Protein AF-A0A1I5T7E1-F1 (afdb_monomer_lite)

Secondary structure (DSSP, 8-state):
---EEEEETT-GGGHHHHHHHHGGGT-EEEEEE-TTT--HHHHHHHHHHHGGGEEEEEE-HHHHHHHTHHHHHHHTTS-TTS-EEE--SGGGS---S-HHHHHHHHHHHHHHHHHSHHHHHHHHHTS-------

Organism: NCBI:txid1523247

pLDDT: mean 82.36, std 11.71, range [47.28, 95.06]

Structure (mmCIF, N/CA/C/O backbone):
data_AF-A0A1I5T7E1-F1
#
_entry.id   AF-A0A1I5T7E1-F1
#
loop_
_atom_site.group_PDB
_atom_site.id
_atom_site.type_symbol
_atom_site.label_atom_id
_atom_site.label_alt_id
_atom_site.label_comp_id
_atom_site.label_asym_id
_atom_site.label_entity_id
_atom_site.label_seq_id
_atom_site.pdbx_PDB_ins_code
_atom_site.Cartn_x
_atom_site.Cartn_y
_atom_site.Cartn_z
_atom_site.occupancy
_atom_site.B_iso_or_equiv
_atom_site.auth_seq_id
_atom_site.auth_comp_id
_atom_site.auth_asym_id
_atom_site.auth_atom_id
_atom_site.pdbx_PDB_model_num
ATOM 1 N N . MET A 1 1 ? -8.343 -15.309 15.016 1.00 80.69 1 MET A N 1
ATOM 2 C CA . MET A 1 1 ? -7.308 -14.693 14.157 1.00 80.69 1 MET A CA 1
ATOM 3 C C . MET A 1 1 ? -7.775 -13.298 13.775 1.00 80.69 1 MET A C 1
ATOM 5 O O . MET A 1 1 ? -8.983 -13.155 13.607 1.00 80.69 1 MET A O 1
ATOM 9 N N . PRO A 1 2 ? -6.876 -12.306 13.671 1.00 89.25 2 PRO A N 1
ATOM 10 C CA . PRO A 1 2 ? -7.243 -10.958 13.242 1.00 89.25 2 PRO A CA 1
ATOM 11 C C . PRO A 1 2 ? -7.721 -10.971 11.785 1.00 89.25 2 PRO A C 1
ATOM 13 O O . PRO A 1 2 ? -7.110 -11.626 10.939 1.00 89.25 2 PRO A O 1
ATOM 16 N N . LEU A 1 3 ? -8.830 -10.284 11.507 1.00 93.19 3 LEU A N 1
ATOM 17 C CA . LEU A 1 3 ? -9.394 -10.164 10.162 1.00 93.19 3 LEU A CA 1
ATOM 18 C C . LEU A 1 3 ? -8.797 -8.966 9.420 1.00 93.19 3 LEU A C 1
ATOM 20 O O . LEU A 1 3 ? -8.458 -7.949 10.020 1.00 93.19 3 LEU A O 1
ATOM 24 N N . LEU A 1 4 ? -8.707 -9.084 8.098 1.00 93.19 4 LEU A N 1
ATOM 25 C CA . LEU A 1 4 ? -8.329 -7.993 7.208 1.00 93.19 4 LEU A CA 1
ATOM 26 C C . LEU A 1 4 ? -9.478 -7.714 6.241 1.00 93.19 4 LEU A C 1
ATOM 28 O O . LEU A 1 4 ? -9.946 -8.636 5.572 1.00 93.19 4 LEU A O 1
ATOM 32 N N . ALA A 1 5 ? -9.928 -6.461 6.175 1.00 93.25 5 ALA A N 1
ATOM 33 C CA . ALA A 1 5 ? -11.004 -6.040 5.279 1.00 93.25 5 ALA A CA 1
ATOM 34 C C . ALA A 1 5 ? -10.453 -5.112 4.184 1.00 93.25 5 ALA A C 1
ATOM 36 O O . ALA A 1 5 ? -10.001 -4.014 4.514 1.00 93.25 5 ALA A O 1
ATOM 37 N N . PRO A 1 6 ? -10.460 -5.530 2.905 1.00 91.38 6 PRO A N 1
ATOM 38 C CA . PRO A 1 6 ? -10.038 -4.674 1.805 1.00 91.38 6 PRO A CA 1
ATOM 39 C C . PRO A 1 6 ? -11.057 -3.562 1.534 1.00 91.38 6 PRO A C 1
ATOM 41 O O . PRO A 1 6 ? -12.261 -3.819 1.478 1.00 91.38 6 PRO A O 1
ATOM 44 N N . VAL A 1 7 ? -10.564 -2.341 1.339 1.00 91.44 7 VAL A N 1
ATOM 45 C CA . VAL A 1 7 ? -11.340 -1.151 0.975 1.00 91.44 7 VAL A CA 1
ATOM 46 C C . VAL A 1 7 ? -10.643 -0.443 -0.186 1.00 91.44 7 V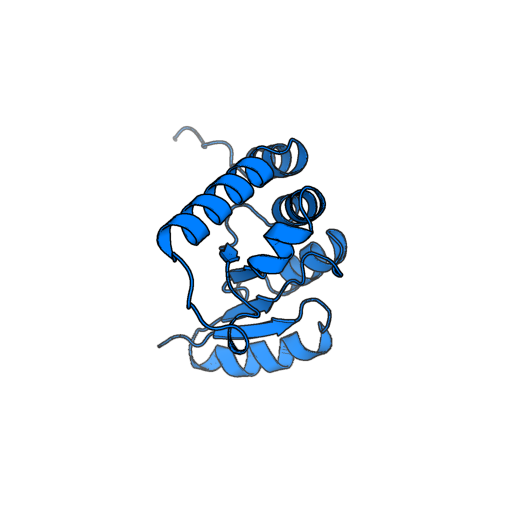AL A C 1
ATOM 48 O O . VAL A 1 7 ? -9.467 -0.103 -0.049 1.00 91.44 7 VAL A O 1
ATOM 51 N N . PRO A 1 8 ? -11.330 -0.195 -1.313 1.00 88.56 8 PRO A N 1
ATOM 52 C CA . PRO A 1 8 ? -10.790 0.611 -2.403 1.00 88.56 8 PRO A CA 1
ATOM 53 C C . PRO A 1 8 ? -10.488 2.044 -1.956 1.00 88.56 8 PRO A C 1
ATOM 55 O O . PRO A 1 8 ? -11.308 2.678 -1.293 1.00 88.56 8 PRO A O 1
ATOM 58 N N . ALA A 1 9 ? -9.328 2.574 -2.341 1.00 86.31 9 ALA A N 1
ATOM 59 C CA . ALA A 1 9 ? -8.914 3.930 -1.982 1.00 86.31 9 ALA A CA 1
ATOM 60 C C . ALA A 1 9 ? -9.807 5.030 -2.582 1.00 86.31 9 ALA A C 1
ATOM 62 O O . ALA A 1 9 ? -9.883 6.124 -2.031 1.00 86.31 9 ALA A O 1
ATOM 63 N N . ASP A 1 10 ? -10.528 4.731 -3.663 1.00 82.56 10 ASP A N 1
ATOM 64 C CA . ASP A 1 10 ? -11.525 5.603 -4.291 1.00 82.56 10 ASP A CA 1
ATOM 65 C C . ASP A 1 10 ? -12.923 5.504 -3.645 1.00 82.56 10 ASP A C 1
ATOM 67 O O . ASP A 1 10 ? -13.858 6.181 -4.074 1.00 82.56 10 ASP A O 1
ATOM 71 N N . ARG A 1 11 ? -13.079 4.680 -2.598 1.00 85.31 11 ARG A N 1
ATOM 72 C CA . ARG A 1 11 ? -14.334 4.466 -1.858 1.00 85.31 11 ARG A CA 1
ATOM 73 C C . ARG A 1 11 ? -14.174 4.732 -0.357 1.00 85.31 11 ARG A C 1
ATOM 75 O O . ARG A 1 11 ? -14.384 3.830 0.461 1.00 85.31 11 ARG A O 1
ATOM 82 N N . PRO A 1 12 ? -13.840 5.978 0.038 1.00 81.19 12 PRO A N 1
ATOM 83 C CA . PRO A 1 12 ? -13.692 6.347 1.446 1.00 81.19 12 PRO A CA 1
ATOM 84 C C . PRO A 1 12 ? -14.993 6.171 2.246 1.00 81.19 12 PRO A C 1
ATOM 86 O O . PRO A 1 12 ? -14.947 5.972 3.456 1.00 81.19 12 PRO A O 1
ATOM 89 N N . ASP A 1 13 ? -16.150 6.163 1.578 1.00 87.75 13 ASP A N 1
ATOM 90 C CA . ASP A 1 13 ? -17.463 5.904 2.176 1.00 87.75 13 ASP A CA 1
ATOM 91 C C . ASP A 1 13 ? -17.593 4.507 2.813 1.00 87.75 13 ASP A C 1
ATOM 93 O O . ASP A 1 13 ? -18.457 4.293 3.662 1.00 87.75 13 ASP A O 1
ATOM 97 N N . LEU A 1 14 ? -16.737 3.553 2.434 1.00 90.56 14 LEU A N 1
ATOM 98 C CA . LEU A 1 14 ? -16.770 2.175 2.938 1.00 90.56 14 LEU A CA 1
ATOM 99 C C . LEU A 1 14 ? -15.877 1.944 4.166 1.00 90.56 14 LEU A C 1
ATOM 101 O O . LEU A 1 14 ? -15.939 0.871 4.773 1.00 90.56 14 LEU A O 1
ATOM 105 N N . VAL A 1 15 ? -15.050 2.924 4.538 1.00 89.88 15 VAL A N 1
ATOM 106 C CA . VAL A 1 15 ? -14.035 2.781 5.591 1.00 89.88 15 VAL A CA 1
ATOM 107 C C . VAL A 1 15 ? -14.664 2.438 6.941 1.00 89.88 15 VAL A C 1
ATOM 109 O O . VAL A 1 15 ? -14.276 1.444 7.555 1.00 89.88 15 VAL A O 1
ATOM 112 N N . ASP A 1 16 ? -15.677 3.188 7.376 1.00 90.69 16 ASP A N 1
ATOM 113 C CA . ASP A 1 16 ? -16.322 2.969 8.679 1.00 90.69 16 ASP A CA 1
ATOM 114 C C . ASP A 1 16 ? -16.959 1.577 8.779 1.00 90.69 16 ASP A C 1
ATOM 116 O O . ASP A 1 16 ? -16.858 0.899 9.807 1.00 90.69 16 ASP A O 1
ATOM 120 N N . ALA A 1 17 ? -17.564 1.110 7.684 1.00 93.31 17 ALA A N 1
ATOM 121 C CA . ALA A 1 17 ? -18.150 -0.222 7.607 1.00 93.31 17 ALA A CA 1
ATOM 122 C C . ALA A 1 17 ? -17.075 -1.314 7.720 1.00 93.31 17 ALA A C 1
ATOM 124 O O . ALA A 1 17 ? -17.250 -2.286 8.457 1.00 93.31 17 ALA A O 1
ATOM 125 N N . ALA A 1 18 ? -15.938 -1.147 7.042 1.00 93.31 18 ALA A N 1
ATOM 126 C CA . ALA A 1 18 ? -14.823 -2.085 7.127 1.00 93.31 18 ALA A CA 1
ATOM 127 C C . ALA A 1 18 ? -14.195 -2.115 8.529 1.00 93.31 18 ALA A C 1
ATOM 129 O O . ALA A 1 18 ? -13.923 -3.197 9.055 1.00 93.31 18 ALA A O 1
ATOM 130 N N . VAL A 1 19 ? -14.032 -0.952 9.171 1.00 93.56 19 VAL A N 1
ATOM 131 C CA . VAL A 1 19 ? -13.550 -0.853 10.558 1.00 93.56 19 VAL A CA 1
ATOM 132 C C . VAL A 1 19 ? -14.484 -1.601 11.509 1.00 93.56 19 VAL A C 1
ATOM 134 O O . VAL A 1 19 ? -14.014 -2.382 12.340 1.00 93.56 19 VAL A O 1
ATOM 137 N N . ALA A 1 20 ? -15.800 -1.428 11.360 1.00 94.56 20 ALA A N 1
ATOM 138 C CA . ALA A 1 20 ? -16.788 -2.131 12.175 1.00 94.56 20 ALA A CA 1
ATOM 139 C C . ALA A 1 20 ? -16.700 -3.662 12.022 1.00 94.56 20 ALA A C 1
ATOM 141 O O . ALA A 1 20 ? -16.852 -4.385 13.007 1.00 94.56 20 ALA A O 1
ATOM 142 N N . VAL A 1 21 ? -16.400 -4.163 10.817 1.00 93.88 21 VAL A N 1
ATOM 143 C CA . VAL A 1 21 ? -16.227 -5.602 10.546 1.00 93.88 21 VAL A CA 1
ATOM 144 C C . VAL A 1 21 ? -14.981 -6.174 11.227 1.00 93.88 21 VAL A C 1
ATOM 146 O O . VAL A 1 21 ? -15.033 -7.274 11.779 1.00 93.88 21 VAL A O 1
ATOM 149 N N . VAL A 1 22 ? -13.851 -5.460 11.202 1.00 94.50 22 VAL A N 1
ATOM 150 C CA . VAL A 1 22 ? -12.571 -5.998 11.705 1.00 94.50 22 VAL A CA 1
ATOM 151 C C . VAL A 1 22 ? -12.367 -5.789 13.203 1.00 94.50 22 VAL A C 1
ATOM 153 O O . VAL A 1 22 ? -11.656 -6.582 13.833 1.00 94.50 22 VAL A O 1
ATOM 156 N N . ALA A 1 23 ? -13.013 -4.778 13.795 1.00 93.06 23 ALA A N 1
ATOM 157 C CA . ALA A 1 23 ? -12.840 -4.407 15.198 1.00 93.06 23 ALA A CA 1
ATOM 158 C C . ALA A 1 23 ? -13.033 -5.569 16.199 1.00 93.06 23 ALA A C 1
ATOM 160 O O . ALA A 1 23 ? -12.169 -5.714 17.067 1.00 93.06 23 ALA A O 1
ATOM 161 N N . PRO A 1 24 ? -14.052 -6.451 16.084 1.00 94.06 24 PRO A N 1
ATOM 162 C CA . PRO A 1 24 ? -14.245 -7.560 17.027 1.00 94.06 24 PRO A CA 1
ATOM 163 C C . PRO A 1 24 ? -13.095 -8.574 17.046 1.00 94.06 24 PRO A C 1
ATOM 165 O O . PRO A 1 24 ? -12.910 -9.289 18.026 1.00 94.06 24 PRO A O 1
ATOM 168 N N . SER A 1 25 ? -12.323 -8.648 15.960 1.00 93.00 25 SER A N 1
ATOM 169 C CA . SER A 1 25 ? -11.197 -9.576 15.823 1.00 93.00 25 SER A CA 1
ATOM 170 C C . SER A 1 25 ? -9.842 -8.965 16.197 1.00 93.00 25 SER A C 1
ATOM 172 O O . SER A 1 25 ? -8.835 -9.670 16.142 1.00 93.00 25 SER A O 1
ATOM 174 N N . GLY A 1 26 ? -9.801 -7.666 16.533 1.00 91.44 26 GLY A N 1
ATOM 175 C CA . GLY A 1 26 ? -8.547 -6.910 16.637 1.00 91.44 26 GLY A CA 1
ATOM 176 C C . GLY A 1 26 ? -7.813 -6.793 15.296 1.00 91.44 26 GLY A C 1
ATOM 177 O O . GLY A 1 26 ? -6.587 -6.762 15.264 1.00 91.44 26 GLY A O 1
ATOM 178 N N . GLY A 1 27 ? -8.565 -6.830 14.193 1.00 94.38 27 GLY A N 1
ATOM 179 C CA . GLY A 1 27 ? -8.054 -6.787 12.829 1.00 94.38 27 GLY A CA 1
ATOM 180 C C . GLY A 1 27 ? -7.841 -5.371 12.288 1.00 94.38 27 GLY A C 1
ATOM 181 O O . GLY A 1 27 ? -7.929 -4.393 13.031 1.00 94.38 27 GLY A O 1
ATOM 182 N N . GLY A 1 28 ? -7.608 -5.266 10.978 1.00 95.06 28 GLY A N 1
ATOM 183 C CA . GLY A 1 28 ? -7.298 -3.999 10.308 1.00 95.06 28 GLY A CA 1
ATOM 184 C C . GLY A 1 28 ? -7.859 -3.884 8.892 1.00 95.06 28 GLY A C 1
ATOM 185 O O . GLY A 1 28 ? -8.293 -4.859 8.279 1.00 95.06 28 GLY A O 1
ATOM 186 N N . VAL A 1 29 ? -7.849 -2.667 8.364 1.00 95.00 29 VAL A N 1
ATOM 187 C CA . VAL A 1 29 ? -8.275 -2.351 6.999 1.00 95.00 29 VAL A CA 1
ATOM 188 C C . VAL A 1 29 ? -7.092 -2.502 6.049 1.00 95.00 29 VAL A C 1
ATOM 190 O O . VAL A 1 29 ? -5.975 -2.087 6.358 1.00 95.00 29 VAL A O 1
ATOM 193 N N . VAL A 1 30 ? -7.333 -3.102 4.889 1.00 93.81 30 VAL A N 1
ATOM 194 C CA . VAL A 1 30 ? -6.378 -3.141 3.780 1.00 93.81 30 VAL A CA 1
ATOM 195 C C . VAL A 1 30 ? -6.817 -2.104 2.763 1.00 93.81 30 VAL A C 1
ATOM 197 O O . VAL A 1 30 ? -7.893 -2.230 2.190 1.00 93.81 30 VAL A O 1
ATOM 200 N N . LEU A 1 31 ? -6.009 -1.074 2.545 1.00 92.06 31 LEU A N 1
ATOM 201 C CA . LEU A 1 31 ? -6.329 -0.042 1.565 1.00 92.06 31 LEU A CA 1
ATOM 202 C C . LEU A 1 31 ? -5.879 -0.494 0.173 1.00 92.06 31 LEU A C 1
ATOM 204 O O . LEU A 1 31 ? -4.681 -0.576 -0.091 1.00 92.06 31 LEU A O 1
ATOM 208 N N . ASP A 1 32 ? -6.826 -0.774 -0.714 1.00 90.56 32 ASP A N 1
ATOM 209 C CA . ASP A 1 32 ? -6.566 -1.166 -2.097 1.00 90.56 32 ASP A CA 1
ATOM 210 C C . ASP A 1 32 ? -6.366 0.073 -2.967 1.00 90.56 32 ASP A C 1
ATOM 212 O O . ASP A 1 32 ? -7.317 0.786 -3.286 1.00 90.56 32 ASP A O 1
ATOM 216 N N . VAL A 1 33 ? -5.120 0.329 -3.363 1.00 88.81 33 VAL A N 1
ATOM 217 C CA . VAL A 1 33 ? -4.749 1.517 -4.136 1.00 88.81 33 VAL A CA 1
ATOM 218 C C . VAL A 1 33 ? -4.553 1.146 -5.610 1.00 88.81 33 VAL A C 1
ATOM 220 O O . VAL A 1 33 ? -3.599 0.434 -5.948 1.00 88.81 33 VAL A O 1
ATOM 223 N N . PRO A 1 34 ? -5.408 1.641 -6.521 1.00 83.56 34 PRO A N 1
ATOM 224 C CA . PRO A 1 34 ? -5.203 1.479 -7.950 1.00 83.56 34 PRO A CA 1
ATOM 225 C C . PRO A 1 34 ? -4.114 2.439 -8.446 1.00 83.56 34 PRO A C 1
ATOM 227 O O . PRO A 1 34 ? -4.314 3.651 -8.532 1.00 83.56 34 PRO A O 1
ATOM 230 N N . ALA A 1 35 ? -2.949 1.894 -8.811 1.00 79.75 35 ALA A N 1
ATOM 231 C CA . ALA A 1 35 ? -1.753 2.702 -9.083 1.00 79.75 35 ALA A CA 1
ATOM 232 C C . ALA A 1 35 ? -1.861 3.654 -10.296 1.00 79.75 35 ALA A C 1
ATOM 234 O O . ALA A 1 35 ? -0.998 4.507 -10.469 1.00 79.75 35 ALA A O 1
ATOM 235 N N . GLY A 1 36 ? -2.886 3.497 -11.142 1.00 75.38 36 GLY A N 1
ATOM 236 C CA . GLY A 1 36 ? -3.104 4.316 -12.341 1.00 75.38 36 GLY A CA 1
ATOM 237 C C . GLY A 1 36 ? -4.284 5.290 -12.268 1.00 75.38 36 GLY A C 1
ATOM 238 O O . GLY A 1 36 ? -4.498 6.023 -13.228 1.00 75.38 36 GLY A O 1
ATOM 239 N N . SER A 1 37 ? -5.071 5.285 -11.188 1.00 77.69 37 SER A N 1
ATOM 240 C CA . SER A 1 37 ? -6.272 6.132 -11.078 1.00 77.69 37 SER A CA 1
ATOM 241 C C . SER A 1 37 ? -6.392 6.898 -9.764 1.00 77.69 37 SER A C 1
ATOM 243 O O . SER A 1 37 ? -7.182 7.834 -9.708 1.00 77.69 37 SER A O 1
ATOM 245 N N . CYS A 1 38 ? -5.620 6.542 -8.734 1.00 82.00 38 CYS A N 1
ATOM 246 C CA . CYS A 1 38 ? -5.526 7.328 -7.506 1.00 82.00 38 CYS A CA 1
ATOM 247 C C . CYS A 1 38 ? -4.334 8.281 -7.544 1.00 82.00 38 CYS A C 1
ATOM 249 O O . CYS A 1 38 ? -3.255 7.952 -8.041 1.00 82.00 38 CYS A O 1
ATOM 251 N N . THR A 1 39 ? -4.520 9.451 -6.950 1.00 84.25 39 THR A N 1
ATOM 252 C CA . THR A 1 39 ? -3.461 10.429 -6.730 1.00 84.25 39 THR A CA 1
ATOM 253 C C . THR A 1 39 ? -2.749 10.195 -5.399 1.00 84.25 39 THR A C 1
ATOM 255 O O . THR A 1 39 ? -3.276 9.601 -4.459 1.00 84.25 39 THR A O 1
ATOM 258 N N . ALA A 1 40 ? -1.534 10.731 -5.303 1.00 83.19 40 ALA A N 1
ATOM 259 C CA . ALA A 1 40 ? -0.731 10.763 -4.085 1.00 83.19 40 ALA A CA 1
ATOM 260 C C . ALA A 1 40 ? -1.487 11.318 -2.860 1.00 83.19 40 ALA A C 1
ATOM 262 O O . ALA A 1 40 ? -1.457 10.704 -1.795 1.00 83.19 40 ALA A O 1
ATOM 263 N N . GLY A 1 41 ? -2.183 12.448 -3.032 1.00 83.62 41 GLY A N 1
ATOM 264 C CA . GLY A 1 41 ? -2.890 13.132 -1.946 1.00 83.62 41 GLY A CA 1
ATOM 265 C C . GLY A 1 41 ? -4.132 12.387 -1.457 1.00 83.62 41 GLY A C 1
ATOM 266 O O . GLY A 1 41 ? -4.419 12.404 -0.265 1.00 83.62 41 GLY A O 1
ATOM 267 N N . GLU A 1 42 ? -4.840 11.689 -2.349 1.00 85.00 42 GLU A N 1
ATOM 268 C CA . GLU A 1 42 ? -5.975 10.842 -1.959 1.00 85.00 42 GLU A CA 1
ATOM 269 C C . GLU A 1 42 ? -5.510 9.678 -1.082 1.00 85.00 42 GLU A C 1
ATOM 271 O O . GLU A 1 42 ? -6.099 9.420 -0.036 1.00 85.00 42 GLU A O 1
ATOM 276 N N . VAL A 1 43 ? -4.408 9.019 -1.459 1.00 86.50 43 VAL A N 1
ATOM 277 C CA . VAL A 1 43 ? -3.840 7.919 -0.666 1.00 86.50 43 VAL A CA 1
ATOM 278 C C . VAL A 1 43 ? -3.368 8.409 0.703 1.00 86.50 43 VAL A C 1
ATOM 280 O O . VAL A 1 43 ? -3.667 7.765 1.704 1.00 86.50 43 VAL A O 1
ATOM 283 N N . GLU A 1 44 ? -2.673 9.547 0.761 1.00 86.69 44 GLU A N 1
ATOM 284 C CA . GLU A 1 44 ? -2.237 10.170 2.020 1.00 86.69 44 GLU A CA 1
ATOM 285 C C . GLU A 1 44 ? -3.418 10.460 2.951 1.00 86.69 44 GLU A C 1
ATOM 287 O O . GLU A 1 44 ? -3.409 10.030 4.102 1.00 86.69 44 GLU A O 1
ATOM 292 N N . ALA A 1 45 ? -4.472 11.098 2.434 1.00 85.69 45 ALA A N 1
ATOM 293 C CA . ALA A 1 45 ? -5.645 11.443 3.227 1.00 85.69 45 ALA A CA 1
ATOM 294 C C . ALA A 1 45 ? -6.336 10.207 3.827 1.00 85.69 45 ALA A C 1
ATOM 296 O O . ALA A 1 45 ? -6.749 10.236 4.988 1.00 85.69 45 ALA A O 1
ATOM 297 N N . VAL A 1 46 ? -6.450 9.109 3.067 1.00 86.69 46 VAL A N 1
ATOM 298 C CA . VAL A 1 46 ? -7.076 7.876 3.574 1.00 86.69 46 VAL A CA 1
ATOM 299 C C . VAL A 1 46 ? -6.167 7.139 4.562 1.00 86.69 46 VAL A C 1
ATOM 301 O O . VAL A 1 46 ? -6.654 6.631 5.571 1.00 86.69 46 VAL A O 1
ATOM 304 N N . VAL A 1 47 ? -4.855 7.094 4.313 1.00 88.94 47 VAL A N 1
ATOM 305 C CA . VAL A 1 47 ? -3.882 6.498 5.245 1.00 88.94 47 VAL A CA 1
ATOM 306 C C . VAL A 1 47 ? -3.897 7.229 6.589 1.00 88.94 47 VAL A C 1
ATOM 308 O O . VAL A 1 47 ? -3.990 6.574 7.629 1.00 88.94 47 VAL A O 1
ATOM 311 N N . ASP A 1 48 ? -3.885 8.562 6.570 1.00 87.12 48 ASP A N 1
ATOM 312 C CA . ASP A 1 48 ? -3.940 9.385 7.780 1.00 87.12 48 ASP A CA 1
ATOM 313 C C . ASP A 1 48 ? -5.267 9.205 8.533 1.00 87.12 48 ASP A C 1
ATOM 315 O O . ASP A 1 48 ? -5.275 9.116 9.761 1.00 87.12 48 ASP A O 1
ATOM 319 N N . ALA A 1 49 ? -6.390 9.091 7.813 1.00 86.38 49 ALA A N 1
ATOM 320 C CA . ALA A 1 49 ? -7.700 8.853 8.419 1.00 86.38 49 ALA A CA 1
ATOM 321 C C . ALA A 1 49 ? -7.811 7.469 9.084 1.00 86.38 49 ALA A C 1
ATOM 323 O O . ALA A 1 49 ? -8.477 7.327 10.111 1.00 86.38 49 ALA A O 1
ATOM 324 N N . LEU A 1 50 ? -7.170 6.445 8.510 1.00 88.56 50 LEU A N 1
ATOM 325 C CA . LEU A 1 50 ? -7.192 5.083 9.047 1.00 88.56 50 LEU A CA 1
ATOM 326 C C . LEU A 1 50 ? -6.285 4.917 10.273 1.00 88.56 50 LEU A C 1
ATOM 328 O O . LEU A 1 50 ? -6.652 4.176 11.189 1.00 88.56 50 LEU A O 1
ATOM 332 N N . GLY A 1 51 ? -5.124 5.579 10.308 1.00 88.75 51 GLY A N 1
ATOM 333 C CA . GLY A 1 51 ? -4.185 5.527 11.434 1.00 88.75 51 GLY A CA 1
ATOM 334 C C . GLY A 1 51 ? -3.912 4.095 11.914 1.00 88.75 51 GLY A C 1
ATOM 335 O O . GLY A 1 51 ? -3.603 3.208 11.120 1.00 88.75 51 GLY A O 1
ATOM 336 N N . ASP A 1 52 ? -4.117 3.841 13.210 1.00 88.62 52 ASP A N 1
ATOM 337 C CA . ASP A 1 52 ? -3.905 2.527 13.844 1.00 88.62 52 ASP A CA 1
ATOM 338 C C . ASP A 1 52 ? -4.827 1.410 13.317 1.00 88.62 52 ASP A C 1
ATOM 340 O O . ASP A 1 52 ? -4.634 0.234 13.629 1.00 88.62 52 ASP A O 1
ATOM 344 N N . ARG A 1 53 ? -5.863 1.749 12.540 1.00 91.88 53 ARG A N 1
ATOM 345 C CA . ARG A 1 53 ? -6.759 0.772 11.903 1.00 91.88 53 ARG A CA 1
ATOM 346 C C . ARG A 1 53 ? -6.229 0.276 10.565 1.00 91.88 53 ARG A C 1
ATOM 348 O O . ARG A 1 53 ? -6.780 -0.693 10.040 1.00 91.88 53 ARG A O 1
ATOM 355 N N . LEU A 1 54 ? -5.192 0.900 10.011 1.00 93.50 54 LEU A N 1
ATOM 356 C CA . LEU A 1 54 ? -4.562 0.455 8.776 1.00 93.50 54 LEU A CA 1
ATOM 357 C C . LEU A 1 54 ? -3.719 -0.800 9.037 1.00 93.50 54 LEU A C 1
ATOM 359 O O . LEU A 1 54 ? -2.719 -0.762 9.745 1.00 93.50 54 LEU A O 1
ATOM 363 N N . GLY A 1 55 ? -4.106 -1.918 8.427 1.00 92.44 55 GLY A N 1
ATOM 364 C CA . GLY A 1 55 ? -3.306 -3.141 8.431 1.00 92.44 55 GLY A CA 1
ATOM 365 C C . GLY A 1 55 ? -2.175 -3.080 7.406 1.00 92.44 55 GLY A C 1
ATOM 366 O O . GLY A 1 55 ? -1.019 -3.349 7.727 1.00 92.44 55 GLY A O 1
ATOM 367 N N . CYS A 1 56 ? -2.505 -2.725 6.162 1.00 92.88 56 CYS A N 1
ATOM 368 C CA . CYS A 1 56 ? -1.531 -2.478 5.100 1.00 92.88 56 CYS A CA 1
ATOM 369 C C . CYS A 1 56 ? -2.156 -1.705 3.934 1.00 92.88 56 CYS A C 1
ATOM 371 O O . CYS A 1 56 ? -3.377 -1.645 3.783 1.00 92.88 56 CYS A O 1
ATOM 373 N N . VAL A 1 57 ? -1.304 -1.158 3.073 1.00 92.12 57 VAL A N 1
ATOM 374 C CA . VAL A 1 57 ? -1.699 -0.694 1.740 1.00 92.12 57 VAL A CA 1
ATOM 375 C C . VAL A 1 57 ? -1.414 -1.806 0.743 1.00 92.12 57 VAL A C 1
ATOM 377 O O . VAL A 1 57 ? -0.325 -2.378 0.749 1.00 92.12 57 VAL A O 1
ATOM 380 N N . ARG A 1 58 ? -2.371 -2.123 -0.126 1.00 91.44 58 ARG A N 1
ATOM 381 C CA . ARG A 1 58 ? -2.211 -3.113 -1.188 1.00 91.44 58 ARG A CA 1
ATOM 382 C C . ARG A 1 58 ? -2.188 -2.435 -2.554 1.00 91.44 58 ARG A C 1
ATOM 384 O O . ARG A 1 58 ? -3.093 -1.685 -2.898 1.00 91.44 58 ARG A O 1
ATOM 391 N N . LEU A 1 59 ? -1.158 -2.739 -3.342 1.00 87.69 59 LEU A N 1
ATOM 392 C CA . LEU A 1 59 ? -0.988 -2.261 -4.715 1.00 87.69 59 LEU A CA 1
ATOM 393 C C . LEU A 1 59 ? -1.049 -3.435 -5.699 1.00 87.69 59 LEU A C 1
ATOM 395 O O . LEU A 1 59 ? -0.390 -4.463 -5.503 1.00 87.69 59 LEU A O 1
ATOM 399 N N . GLY A 1 60 ? -1.776 -3.259 -6.803 1.00 86.00 60 GLY A N 1
ATOM 400 C CA . GLY A 1 60 ? -1.852 -4.254 -7.872 1.00 86.00 60 GLY A CA 1
ATOM 401 C C . GLY A 1 60 ? -0.509 -4.429 -8.586 1.00 86.00 60 GLY A C 1
ATOM 402 O O . GLY A 1 60 ? 0.007 -3.491 -9.190 1.00 86.00 60 GLY A O 1
ATOM 403 N N . ALA A 1 61 ? 0.051 -5.642 -8.599 1.00 82.69 61 ALA A N 1
ATOM 404 C CA . ALA A 1 61 ? 1.376 -5.894 -9.181 1.00 82.69 61 ALA A CA 1
ATOM 405 C C . ALA A 1 61 ? 1.463 -5.539 -10.681 1.00 82.69 61 ALA A C 1
ATOM 407 O O . ALA A 1 61 ? 2.477 -5.012 -11.142 1.00 82.69 61 ALA A O 1
ATOM 408 N N . ARG A 1 62 ? 0.394 -5.798 -11.451 1.00 80.00 62 ARG A N 1
ATOM 409 C CA . ARG A 1 62 ? 0.306 -5.408 -12.872 1.00 80.00 62 ARG A CA 1
ATOM 410 C C . ARG A 1 62 ? 0.152 -3.901 -13.056 1.00 80.00 62 ARG A C 1
ATOM 412 O O . ARG A 1 62 ? 0.698 -3.350 -14.004 1.00 80.00 62 ARG A O 1
ATOM 419 N N . GLN A 1 63 ? -0.556 -3.240 -12.147 1.00 84.31 63 GLN A N 1
ATOM 420 C CA . GLN A 1 63 ? -0.748 -1.794 -12.196 1.00 84.31 63 GLN A CA 1
ATOM 421 C C . GLN A 1 63 ? 0.552 -1.069 -11.861 1.00 84.31 63 GLN A C 1
ATOM 423 O O . GLN A 1 63 ? 0.940 -0.176 -12.597 1.00 84.31 63 GLN A O 1
ATOM 428 N N . VAL A 1 64 ? 1.291 -1.517 -10.842 1.00 85.25 64 VAL A N 1
ATOM 429 C CA . VAL A 1 64 ? 2.641 -1.010 -10.534 1.00 85.25 64 VAL A CA 1
ATOM 430 C C . VAL A 1 64 ? 3.577 -1.198 -11.730 1.00 85.25 64 VAL A C 1
ATOM 432 O O . VAL A 1 64 ? 4.324 -0.298 -12.102 1.00 85.25 64 VAL A O 1
ATOM 435 N N . ALA A 1 65 ? 3.509 -2.367 -12.367 1.00 83.25 65 ALA A N 1
ATOM 436 C CA . ALA A 1 65 ? 4.263 -2.664 -13.574 1.00 83.25 65 ALA A C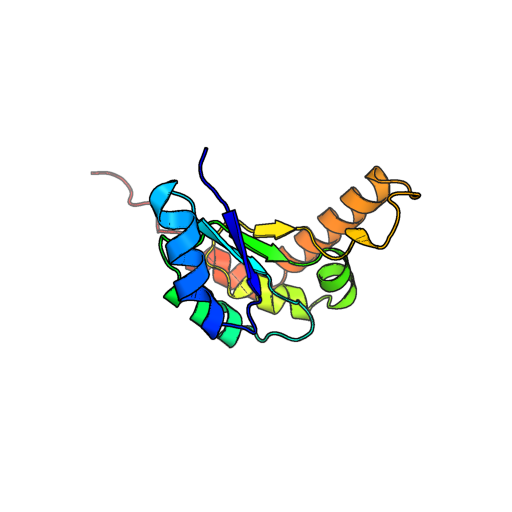A 1
ATOM 437 C C . ALA A 1 65 ? 3.938 -1.732 -14.754 1.00 83.25 65 ALA A C 1
ATOM 439 O O . ALA A 1 65 ? 4.849 -1.405 -15.509 1.00 83.25 65 ALA A O 1
ATOM 440 N N . ALA A 1 66 ? 2.669 -1.360 -14.928 1.00 84.19 66 ALA A N 1
ATOM 441 C CA . ALA A 1 66 ? 2.212 -0.510 -16.023 1.00 84.19 66 ALA A CA 1
ATOM 442 C C . ALA A 1 66 ? 2.421 0.987 -15.745 1.00 84.19 66 ALA A C 1
ATOM 444 O O . ALA A 1 66 ? 2.798 1.721 -16.651 1.00 84.19 66 ALA A O 1
ATOM 445 N N . ALA A 1 67 ? 2.199 1.426 -14.505 1.00 84.75 67 ALA A N 1
ATOM 446 C CA . ALA A 1 67 ? 2.258 2.827 -14.093 1.00 84.75 67 ALA A CA 1
ATOM 447 C C . ALA A 1 67 ? 3.692 3.379 -14.015 1.00 84.75 67 ALA A C 1
ATOM 449 O O . ALA A 1 67 ? 3.894 4.582 -14.141 1.00 84.75 67 ALA A O 1
ATOM 450 N N . GLY A 1 68 ? 4.705 2.525 -13.820 1.00 83.75 68 GLY A N 1
ATOM 451 C CA . GLY A 1 68 ? 6.101 2.969 -13.817 1.00 83.75 68 GLY A CA 1
ATOM 452 C C . GLY A 1 68 ? 6.352 4.068 -12.778 1.00 83.75 68 GLY A C 1
ATOM 453 O O . GLY A 1 68 ? 6.038 3.886 -11.604 1.00 83.75 68 GLY A O 1
ATOM 454 N N . GLU A 1 69 ? 6.913 5.205 -13.197 1.00 82.75 69 GLU A N 1
ATOM 455 C CA . GLU A 1 69 ? 7.271 6.322 -12.306 1.00 82.75 69 GLU A CA 1
ATOM 456 C C . GLU A 1 69 ? 6.091 6.879 -11.493 1.00 82.75 69 GLU A C 1
ATOM 458 O O . GLU A 1 69 ? 6.293 7.309 -10.354 1.00 82.75 69 GLU A O 1
ATOM 463 N N . ASP A 1 70 ? 4.860 6.802 -12.002 1.00 81.75 70 ASP A N 1
ATOM 464 C CA . ASP A 1 70 ? 3.673 7.254 -11.265 1.00 81.75 70 ASP A CA 1
ATOM 465 C C . ASP A 1 70 ? 3.461 6.425 -9.987 1.00 81.75 70 ASP A C 1
ATOM 467 O O . ASP A 1 70 ? 3.168 6.967 -8.916 1.00 81.75 70 ASP A O 1
ATOM 471 N N . ALA A 1 71 ? 3.755 5.119 -10.039 1.00 84.56 71 ALA A N 1
ATOM 472 C CA . ALA A 1 71 ? 3.732 4.258 -8.860 1.00 84.56 71 ALA A CA 1
ATOM 473 C C . ALA A 1 71 ? 4.825 4.625 -7.839 1.00 84.56 71 ALA A C 1
ATOM 475 O O . ALA A 1 71 ? 4.625 4.431 -6.639 1.00 84.56 71 ALA A O 1
ATOM 476 N N . ALA A 1 72 ? 5.958 5.201 -8.264 1.00 84.44 72 ALA A N 1
ATOM 477 C CA . ALA A 1 72 ? 6.954 5.728 -7.326 1.00 84.44 72 ALA A CA 1
ATOM 478 C C . ALA A 1 72 ? 6.424 6.950 -6.563 1.00 84.44 72 ALA A C 1
ATOM 480 O O . ALA A 1 72 ? 6.786 7.141 -5.403 1.00 84.44 72 ALA A O 1
ATOM 481 N N . GLY A 1 73 ? 5.571 7.767 -7.192 1.00 84.25 73 GLY A N 1
ATOM 482 C CA . GLY A 1 73 ? 4.872 8.869 -6.531 1.00 84.25 73 GLY A CA 1
ATOM 483 C C . GLY A 1 73 ? 3.960 8.380 -5.408 1.00 84.25 73 GLY A C 1
ATOM 484 O O . GLY A 1 73 ? 4.016 8.918 -4.309 1.00 84.25 73 GLY A O 1
ATOM 485 N N . LEU A 1 74 ? 3.202 7.310 -5.656 1.00 86.31 74 LEU A N 1
ATOM 486 C CA . LEU A 1 74 ? 2.338 6.684 -4.650 1.00 86.31 74 LEU A CA 1
ATOM 487 C C . LEU A 1 74 ? 3.139 6.019 -3.526 1.00 86.31 74 LEU A C 1
ATOM 489 O O . LEU A 1 74 ? 2.831 6.189 -2.356 1.00 86.31 7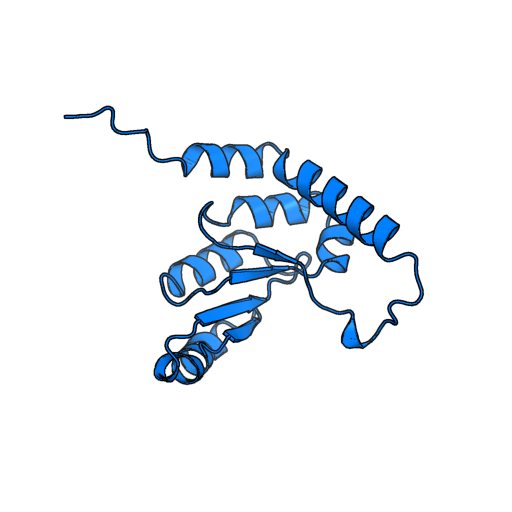4 LEU A O 1
ATOM 493 N N . LEU A 1 75 ? 4.220 5.303 -3.840 1.00 85.19 75 LEU A N 1
ATOM 494 C CA . LEU A 1 75 ? 5.091 4.737 -2.801 1.00 85.19 75 LEU A CA 1
ATOM 495 C C . LEU A 1 75 ? 5.773 5.821 -1.951 1.00 85.19 75 LEU A C 1
ATOM 497 O O . LEU A 1 75 ? 6.117 5.571 -0.799 1.00 85.19 75 LEU A O 1
ATOM 501 N N . ALA A 1 76 ? 5.978 7.017 -2.508 1.00 86.62 76 ALA A N 1
ATOM 502 C CA . ALA A 1 76 ? 6.563 8.148 -1.799 1.00 86.62 76 ALA A CA 1
ATOM 503 C C . ALA A 1 76 ? 5.605 8.835 -0.818 1.00 86.62 76 ALA A C 1
ATOM 505 O O . ALA A 1 76 ? 6.071 9.658 -0.035 1.00 86.62 76 ALA A O 1
ATOM 506 N N . THR A 1 77 ? 4.307 8.544 -0.857 1.00 82.81 77 THR A N 1
ATOM 507 C CA . THR A 1 77 ? 3.325 9.167 0.047 1.00 82.81 77 THR A CA 1
ATOM 508 C C . THR A 1 77 ? 3.152 8.353 1.322 1.00 82.81 77 THR A C 1
ATOM 510 O O . THR A 1 77 ? 2.953 8.900 2.409 1.00 82.81 77 THR A O 1
ATOM 513 N N . LEU A 1 78 ? 3.352 7.038 1.208 1.00 85.12 78 LEU A N 1
ATOM 514 C CA . LEU A 1 78 ? 3.209 6.094 2.304 1.00 85.12 78 LEU A CA 1
ATOM 515 C C . LEU A 1 78 ? 4.234 6.360 3.421 1.00 85.12 78 LEU A C 1
ATOM 517 O O . LEU A 1 78 ? 5.440 6.464 3.155 1.00 85.12 78 LEU A O 1
ATOM 521 N N . PRO A 1 79 ? 3.789 6.441 4.688 1.00 81.31 79 PRO A N 1
ATOM 522 C CA . PRO A 1 79 ? 4.698 6.475 5.821 1.00 81.31 79 PRO A CA 1
ATOM 523 C C . PRO A 1 79 ? 5.595 5.225 5.833 1.00 81.31 79 PRO A C 1
ATOM 525 O O . PRO A 1 79 ? 5.131 4.127 5.532 1.00 81.31 79 PRO A O 1
ATOM 528 N N . PRO A 1 80 ? 6.874 5.336 6.232 1.00 80.12 80 PRO A N 1
ATOM 529 C CA . PRO A 1 80 ? 7.839 4.237 6.117 1.00 80.12 80 PRO A CA 1
ATOM 530 C C . PRO A 1 80 ? 7.514 3.013 6.987 1.00 80.12 80 PRO A C 1
ATOM 532 O O . PRO A 1 80 ? 8.066 1.942 6.752 1.00 80.12 80 PRO A O 1
ATOM 535 N N . HIS A 1 81 ? 6.654 3.171 7.995 1.00 81.00 81 HIS A N 1
ATOM 536 C CA . HIS A 1 81 ? 6.204 2.087 8.866 1.00 81.00 81 HIS A CA 1
ATOM 537 C C . HIS A 1 81 ? 4.944 1.381 8.345 1.00 81.00 81 HIS A C 1
ATOM 539 O O . HIS A 1 81 ? 4.592 0.330 8.873 1.00 81.00 81 HIS A O 1
ATOM 545 N N . VAL A 1 82 ? 4.264 1.938 7.335 1.00 87.25 82 VAL A N 1
ATOM 546 C CA . VAL A 1 82 ? 3.051 1.344 6.769 1.00 87.25 82 VAL A CA 1
ATOM 547 C C . VAL A 1 82 ? 3.441 0.138 5.913 1.00 87.25 82 VAL A C 1
ATOM 549 O O . VAL A 1 82 ? 4.176 0.296 4.934 1.00 87.25 82 VAL A O 1
ATOM 552 N N . PRO A 1 83 ? 2.962 -1.077 6.240 1.00 88.62 83 PRO A N 1
ATOM 553 C CA . PRO A 1 83 ? 3.239 -2.247 5.423 1.00 88.62 83 PRO A CA 1
ATOM 554 C C . PRO A 1 83 ? 2.612 -2.098 4.035 1.00 88.62 83 PRO A C 1
ATOM 556 O O . PRO A 1 83 ? 1.451 -1.705 3.906 1.00 88.62 83 PRO A O 1
ATOM 559 N N . VAL A 1 84 ? 3.365 -2.470 3.000 1.00 88.56 84 VAL A N 1
ATOM 560 C CA . VAL A 1 84 ? 2.883 -2.489 1.615 1.00 88.56 84 VAL A CA 1
ATOM 561 C C . VAL A 1 84 ? 2.819 -3.926 1.122 1.00 88.56 84 VAL A C 1
ATOM 563 O O . VAL A 1 84 ? 3.833 -4.620 1.053 1.00 88.56 84 VAL A O 1
ATOM 566 N N . ALA A 1 85 ? 1.621 -4.372 0.767 1.00 89.31 85 ALA A N 1
ATOM 567 C CA . ALA A 1 85 ? 1.388 -5.640 0.103 1.00 89.31 85 ALA A CA 1
ATOM 568 C C . ALA A 1 85 ? 1.331 -5.431 -1.415 1.00 89.31 85 ALA A C 1
ATOM 570 O O . ALA A 1 85 ? 0.683 -4.514 -1.917 1.00 89.31 85 ALA A O 1
ATOM 571 N N . LEU A 1 86 ? 1.976 -6.321 -2.164 1.00 83.56 86 LEU A N 1
ATOM 572 C CA . LEU A 1 86 ? 1.849 -6.373 -3.618 1.00 83.56 86 LEU A CA 1
ATOM 573 C C . LEU A 1 86 ? 0.936 -7.537 -3.978 1.00 83.56 86 LEU A C 1
ATOM 575 O O . LEU A 1 86 ? 1.252 -8.694 -3.709 1.00 83.56 86 LEU A O 1
ATOM 579 N N . GLY A 1 87 ? -0.207 -7.228 -4.575 1.00 74.62 87 GLY A N 1
ATOM 580 C CA . GLY A 1 87 ? -1.208 -8.220 -4.938 1.00 74.62 87 GLY A CA 1
ATOM 581 C C . GLY A 1 87 ? -2.451 -7.563 -5.520 1.00 74.62 87 GLY A C 1
ATOM 582 O O . GLY A 1 87 ? -2.723 -6.401 -5.251 1.00 74.62 87 GLY A O 1
ATOM 583 N N . GLY A 1 88 ? -3.200 -8.301 -6.332 1.00 67.75 88 GLY A N 1
ATOM 584 C CA . GLY A 1 88 ? -4.420 -7.796 -6.968 1.00 67.75 88 GLY A CA 1
ATOM 585 C C . GLY A 1 88 ? -4.460 -8.049 -8.475 1.00 67.75 88 GLY A C 1
ATOM 586 O O . GLY A 1 88 ? -3.423 -8.057 -9.138 1.00 67.75 88 GLY A O 1
ATOM 587 N N . ASP A 1 89 ? -5.687 -8.263 -8.957 1.00 57.50 89 ASP A N 1
ATOM 588 C CA . ASP A 1 89 ? -6.163 -8.559 -10.324 1.00 57.50 89 ASP A CA 1
ATOM 589 C C . ASP A 1 89 ? -5.918 -9.951 -10.939 1.00 57.50 89 ASP A C 1
ATOM 591 O O . ASP A 1 89 ? -6.488 -10.274 -11.979 1.00 57.50 89 ASP A O 1
ATOM 595 N N . ASP A 1 90 ? -5.164 -10.844 -10.296 1.00 54.66 90 ASP A N 1
ATOM 596 C CA . ASP A 1 90 ? -4.884 -12.175 -10.869 1.00 54.66 90 ASP A CA 1
ATOM 597 C C . ASP A 1 90 ? -5.953 -13.254 -10.608 1.00 54.66 90 ASP A C 1
ATOM 599 O O . ASP A 1 90 ? -5.787 -14.384 -11.060 1.00 54.66 90 ASP A O 1
ATOM 603 N N . SER A 1 91 ? -7.091 -12.959 -9.969 1.00 50.59 91 SER A N 1
ATOM 604 C CA . SER A 1 91 ? -8.177 -13.958 -9.903 1.00 50.59 91 SER A CA 1
ATOM 605 C C . SER A 1 91 ? -8.759 -14.299 -11.286 1.00 50.59 91 SER A C 1
ATOM 607 O O . SER A 1 91 ? -9.475 -15.288 -11.409 1.00 50.59 91 SER A O 1
ATOM 609 N N . ALA A 1 92 ? -8.429 -13.521 -12.327 1.00 53.59 92 ALA A N 1
ATOM 610 C CA . ALA A 1 92 ? -8.867 -13.738 -13.706 1.00 53.59 92 ALA A CA 1
ATOM 611 C C . ALA A 1 92 ? -7.754 -14.202 -14.673 1.00 53.59 92 ALA A C 1
ATOM 613 O O . ALA A 1 92 ? -8.040 -14.474 -15.838 1.00 53.59 92 ALA A O 1
ATOM 614 N N . GLY A 1 93 ? -6.491 -14.296 -14.237 1.00 54.03 93 GLY A N 1
ATOM 615 C CA . GLY A 1 93 ? -5.359 -14.599 -15.118 1.00 54.03 93 GLY A CA 1
ATOM 616 C C . GLY A 1 93 ? -4.470 -15.686 -14.538 1.00 54.03 93 GLY A C 1
ATOM 617 O O . GLY A 1 93 ? -3.718 -15.418 -13.606 1.00 54.03 93 GLY A O 1
ATOM 618 N N . SER A 1 94 ? -4.560 -16.889 -15.110 1.00 51.19 94 SER A N 1
ATOM 619 C CA . SER A 1 94 ? -3.818 -18.076 -14.678 1.00 51.19 94 SER A CA 1
ATOM 620 C C . SER A 1 94 ? -2.334 -17.786 -14.419 1.00 51.19 94 SER A C 1
ATOM 622 O O . SER A 1 94 ? -1.681 -17.057 -15.173 1.00 51.19 94 SER A O 1
ATOM 624 N N . LEU A 1 95 ? -1.781 -18.406 -13.375 1.00 59.69 95 LEU A N 1
ATOM 625 C CA . LEU A 1 95 ? -0.350 -18.429 -13.052 1.00 59.69 95 LEU A CA 1
ATOM 626 C C . LEU A 1 95 ? 0.456 -19.286 -14.059 1.00 59.69 95 LEU A C 1
ATOM 628 O O . LEU A 1 95 ? 1.475 -19.857 -13.690 1.00 59.69 95 LEU A O 1
ATOM 632 N N . ASP A 1 96 ? 0.033 -19.375 -15.323 1.00 60.97 96 ASP A N 1
ATOM 633 C CA . ASP A 1 96 ? 0.582 -20.279 -16.353 1.00 60.97 96 ASP A CA 1
ATOM 634 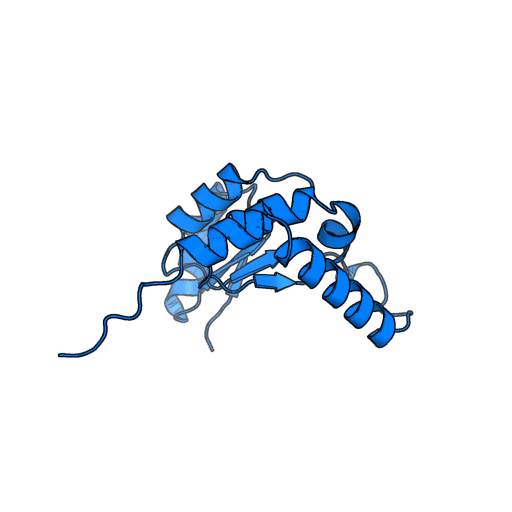C C . ASP A 1 96 ? 1.978 -19.867 -16.876 1.00 60.97 96 ASP A C 1
ATOM 636 O O . ASP A 1 96 ? 2.461 -20.393 -17.876 1.00 60.97 96 ASP A O 1
ATOM 640 N N . GLY A 1 97 ? 2.647 -18.916 -16.219 1.00 67.50 97 GLY A N 1
ATOM 641 C CA . GLY A 1 97 ? 3.987 -18.439 -16.572 1.00 67.50 97 GLY A CA 1
ATOM 642 C C . GLY A 1 97 ? 5.042 -18.786 -15.521 1.00 67.50 97 GLY A C 1
ATOM 643 O O . GLY A 1 97 ? 4.723 -19.204 -14.410 1.00 67.50 97 GLY A O 1
ATOM 644 N N . ASP A 1 98 ? 6.319 -18.555 -15.846 1.00 80.75 98 ASP A N 1
ATOM 645 C CA . ASP A 1 98 ? 7.423 -18.688 -14.887 1.00 80.75 98 ASP A CA 1
ATOM 646 C C . ASP A 1 98 ? 7.260 -17.678 -13.736 1.00 80.75 98 ASP A C 1
ATOM 648 O O . ASP A 1 98 ? 7.639 -16.502 -13.820 1.00 80.75 98 ASP A O 1
ATOM 652 N N . LEU A 1 99 ? 6.668 -18.159 -12.641 1.00 78.50 99 LEU A N 1
ATOM 653 C CA . LEU A 1 99 ? 6.417 -17.401 -11.421 1.00 78.50 99 LEU A CA 1
ATOM 654 C C . LEU A 1 99 ? 7.699 -16.767 -10.876 1.00 78.50 99 LEU A C 1
ATOM 656 O O . LEU A 1 99 ? 7.664 -15.636 -10.391 1.00 78.50 99 LEU A O 1
ATOM 660 N N . ARG A 1 100 ? 8.836 -17.463 -10.968 1.00 83.38 100 ARG A N 1
ATOM 661 C CA . ARG A 1 100 ? 10.105 -16.971 -10.433 1.00 83.38 100 ARG A CA 1
ATOM 662 C C . ARG A 1 100 ? 10.587 -15.773 -11.235 1.00 83.38 100 ARG A C 1
ATOM 664 O O . ARG A 1 100 ? 10.860 -14.731 -10.643 1.00 83.38 100 ARG A O 1
ATOM 671 N N . ALA A 1 101 ? 10.630 -15.893 -12.561 1.00 83.56 101 ALA A N 1
ATOM 672 C CA . ALA A 1 101 ? 11.007 -14.787 -13.438 1.00 83.56 101 ALA A CA 1
ATOM 673 C C . ALA A 1 101 ? 10.092 -13.570 -13.231 1.00 83.56 101 ALA A C 1
ATOM 675 O O . ALA A 1 101 ? 10.559 -12.431 -13.152 1.00 83.56 101 ALA A O 1
ATOM 676 N N . ARG A 1 102 ? 8.788 -13.812 -13.059 1.00 79.88 102 ARG A N 1
ATOM 677 C CA . ARG A 1 102 ? 7.801 -12.766 -12.788 1.00 79.88 102 ARG A CA 1
ATOM 678 C C . ARG A 1 102 ? 8.050 -12.050 -11.458 1.00 79.88 102 ARG A C 1
ATOM 680 O O . ARG A 1 102 ? 8.055 -10.820 -11.431 1.00 79.88 102 ARG A O 1
ATOM 687 N N . LEU A 1 103 ? 8.269 -12.791 -10.371 1.00 83.00 103 LEU A N 1
ATOM 688 C CA . LEU A 1 103 ? 8.550 -12.217 -9.051 1.00 83.00 103 LEU A CA 1
ATOM 689 C C . LEU A 1 103 ? 9.878 -11.452 -9.038 1.00 83.00 103 LEU A C 1
ATOM 691 O O . LEU A 1 103 ? 9.930 -10.348 -8.503 1.00 83.00 103 LEU A O 1
ATOM 695 N N . THR A 1 104 ? 10.925 -11.979 -9.681 1.00 87.12 104 THR A N 1
ATOM 696 C CA . THR A 1 104 ? 12.208 -11.275 -9.832 1.00 87.12 104 THR A CA 1
ATOM 697 C C . THR A 1 104 ? 12.045 -9.973 -10.619 1.00 87.12 104 THR A C 1
ATOM 699 O O . THR A 1 104 ? 12.560 -8.937 -10.203 1.00 87.12 104 THR A O 1
ATOM 702 N N . GLY A 1 105 ? 11.285 -9.992 -11.719 1.00 86.06 105 GLY A N 1
ATOM 703 C CA . GLY A 1 105 ? 10.998 -8.790 -12.502 1.00 86.06 105 GLY A CA 1
ATOM 704 C C . GLY A 1 105 ? 10.200 -7.742 -11.721 1.00 86.06 105 GLY A C 1
ATOM 705 O O . GLY A 1 105 ? 10.497 -6.552 -11.816 1.00 86.06 105 GLY A O 1
ATOM 706 N N . LEU A 1 106 ? 9.215 -8.166 -10.924 1.00 85.62 106 LEU A N 1
ATOM 707 C CA . LEU A 1 106 ? 8.452 -7.268 -10.053 1.00 85.62 106 LEU A CA 1
ATOM 708 C C . LEU A 1 106 ? 9.339 -6.655 -8.964 1.00 85.62 106 LEU A C 1
ATOM 710 O O . LEU A 1 106 ? 9.295 -5.445 -8.761 1.00 85.62 106 LEU A O 1
ATOM 714 N N . HIS A 1 107 ? 10.163 -7.472 -8.306 1.00 86.94 107 HIS A N 1
ATOM 715 C CA . HIS A 1 107 ? 11.087 -7.015 -7.273 1.00 86.94 107 HIS A CA 1
ATOM 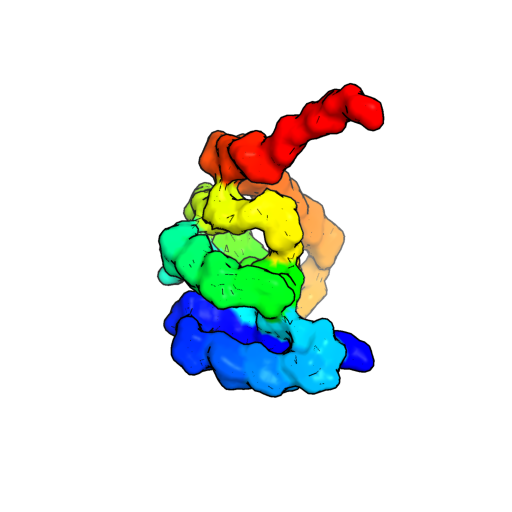716 C C . HIS A 1 107 ? 12.045 -5.942 -7.806 1.00 86.94 107 HIS A C 1
ATOM 718 O O . HIS A 1 107 ? 12.110 -4.859 -7.234 1.00 86.94 107 HIS A O 1
ATOM 724 N N . GLY A 1 108 ? 12.689 -6.181 -8.955 1.00 89.44 108 GLY A N 1
ATOM 725 C CA . GLY A 1 108 ? 13.589 -5.195 -9.562 1.00 89.44 108 GLY A CA 1
ATOM 726 C C . GLY A 1 108 ? 12.901 -3.871 -9.918 1.00 89.44 108 GLY A C 1
ATOM 727 O O . GLY A 1 108 ? 13.502 -2.807 -9.786 1.00 89.44 108 GLY A O 1
ATOM 728 N N . ARG A 1 109 ? 11.623 -3.905 -10.322 1.00 89.19 109 ARG A N 1
ATOM 729 C CA . ARG A 1 109 ? 10.841 -2.679 -10.561 1.00 89.19 109 ARG A CA 1
ATOM 730 C C . ARG A 1 109 ? 10.568 -1.933 -9.267 1.00 89.19 109 ARG A C 1
ATOM 732 O O . ARG A 1 109 ? 10.801 -0.734 -9.214 1.00 89.19 109 ARG A O 1
ATOM 739 N N . VAL A 1 110 ? 10.101 -2.624 -8.231 1.00 88.25 110 VAL A N 1
ATOM 740 C CA . VAL A 1 110 ? 9.832 -2.008 -6.924 1.00 88.25 110 VAL A CA 1
ATOM 741 C C . VAL A 1 110 ? 11.102 -1.386 -6.352 1.00 88.25 110 VAL A C 1
ATOM 743 O O . VAL A 1 110 ? 11.056 -0.245 -5.904 1.00 88.25 110 VAL A O 1
ATOM 746 N N . ASP A 1 111 ? 12.243 -2.066 -6.451 1.00 89.69 111 ASP A N 1
ATOM 747 C CA . ASP A 1 111 ? 13.534 -1.519 -6.028 1.00 89.69 111 ASP A CA 1
ATOM 748 C C . ASP A 1 111 ? 13.897 -0.238 -6.791 1.00 89.69 111 ASP A C 1
ATOM 750 O O . ASP A 1 111 ? 14.312 0.750 -6.178 1.00 89.69 111 ASP A O 1
ATOM 754 N N . ALA A 1 112 ? 13.677 -0.207 -8.109 1.00 89.19 112 ALA A N 1
ATOM 755 C CA . ALA A 1 112 ? 13.885 0.994 -8.915 1.00 89.19 112 ALA A CA 1
ATOM 756 C C . ALA A 1 112 ? 12.944 2.143 -8.502 1.00 89.19 112 ALA A C 1
ATOM 758 O O . ALA A 1 112 ? 13.397 3.277 -8.334 1.00 89.19 112 ALA A O 1
ATOM 759 N N . LEU A 1 113 ? 11.658 1.855 -8.268 1.00 89.69 113 LEU A N 1
ATOM 760 C CA . LEU A 1 113 ? 10.675 2.842 -7.804 1.00 89.69 113 LEU A CA 1
ATOM 761 C C . LEU A 1 113 ? 11.037 3.393 -6.423 1.00 89.69 113 LEU A C 1
ATOM 763 O O . LEU A 1 113 ? 10.971 4.596 -6.190 1.00 89.69 113 LEU A O 1
ATOM 767 N N . LEU A 1 114 ? 11.478 2.530 -5.512 1.00 85.94 114 LEU A N 1
ATOM 768 C CA . LEU A 1 114 ? 11.966 2.934 -4.201 1.00 85.94 114 LEU A CA 1
ATOM 769 C C . LEU A 1 114 ? 13.236 3.793 -4.322 1.00 85.94 114 LEU A C 1
ATOM 771 O O . LEU A 1 114 ? 13.410 4.749 -3.561 1.00 85.94 114 LEU A O 1
ATOM 775 N N . GLY A 1 115 ? 14.112 3.497 -5.283 1.00 86.88 115 GLY A N 1
ATOM 776 C CA . GLY A 1 115 ? 15.287 4.307 -5.611 1.00 86.88 115 GLY A CA 1
ATOM 777 C C . GLY A 1 115 ? 14.971 5.713 -6.143 1.00 86.88 115 GLY A C 1
ATOM 778 O O . GLY A 1 115 ? 15.844 6.582 -6.099 1.00 86.88 115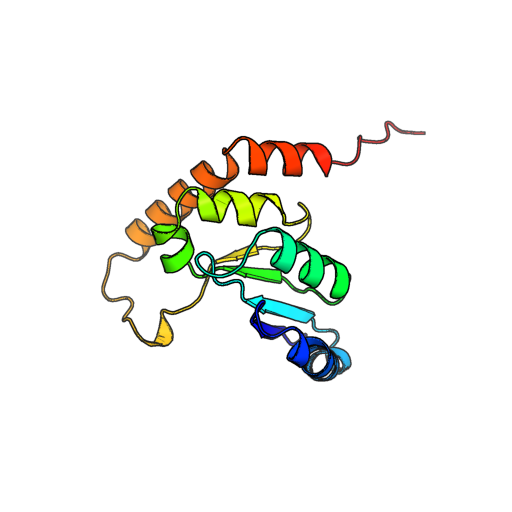 GLY A O 1
ATOM 779 N N . HIS A 1 116 ? 13.738 5.969 -6.592 1.00 87.31 116 HIS A N 1
ATOM 780 C CA . HIS A 1 116 ? 13.320 7.262 -7.130 1.00 87.31 116 HIS A CA 1
ATOM 781 C C . HIS A 1 116 ? 13.493 8.400 -6.096 1.00 87.31 116 HIS A C 1
ATOM 783 O O . HIS A 1 116 ? 13.173 8.207 -4.916 1.00 87.31 116 HIS A O 1
ATOM 789 N N . PRO A 1 117 ? 13.935 9.616 -6.496 1.00 85.19 117 PRO A N 1
ATOM 790 C CA . PRO A 1 117 ? 14.216 10.712 -5.564 1.00 85.19 117 PRO A CA 1
ATOM 791 C C . PRO A 1 117 ? 13.066 11.050 -4.611 1.00 85.19 117 PRO A C 1
ATOM 793 O O . PRO A 1 117 ? 13.310 11.299 -3.433 1.00 85.19 117 PRO A O 1
ATOM 796 N N . ARG A 1 118 ? 11.814 10.999 -5.089 1.00 82.19 118 ARG A N 1
ATOM 797 C CA . ARG A 1 118 ? 10.620 11.259 -4.261 1.00 82.19 118 ARG A CA 1
ATOM 798 C C . ARG A 1 118 ? 10.445 10.211 -3.156 1.00 82.19 118 ARG A C 1
ATOM 800 O O . ARG A 1 118 ? 10.357 10.569 -1.984 1.00 82.19 118 ARG A O 1
ATOM 807 N N . ALA A 1 119 ? 10.472 8.925 -3.512 1.00 82.38 119 ALA A N 1
ATOM 808 C CA . ALA A 1 119 ? 10.320 7.825 -2.557 1.00 82.38 119 ALA A CA 1
ATOM 809 C C . ALA A 1 119 ? 11.494 7.763 -1.572 1.00 82.38 119 ALA A C 1
ATOM 811 O O . ALA A 1 119 ? 11.322 7.517 -0.376 1.00 82.38 119 ALA A O 1
ATOM 812 N N . ARG A 1 120 ? 12.710 8.046 -2.048 1.00 83.25 120 ARG A N 1
ATOM 813 C CA . ARG A 1 120 ? 13.894 8.168 -1.195 1.00 83.25 120 ARG A CA 1
ATOM 814 C C . ARG A 1 120 ? 13.768 9.321 -0.197 1.00 83.25 120 ARG A C 1
ATOM 816 O O . ARG A 1 120 ? 14.031 9.103 0.983 1.00 83.25 120 ARG A O 1
ATOM 823 N N . ALA A 1 121 ? 13.376 10.515 -0.646 1.00 83.25 121 ALA A N 1
ATOM 824 C CA . ALA A 1 121 ? 13.244 11.687 0.217 1.00 83.25 121 ALA A CA 1
ATOM 825 C C . ALA A 1 121 ? 12.249 11.439 1.361 1.00 83.25 121 ALA A C 1
ATOM 827 O O . ALA A 1 121 ? 12.573 11.720 2.514 1.00 83.25 121 ALA A O 1
ATOM 828 N N . ARG A 1 122 ? 11.092 10.822 1.076 1.00 81.44 122 ARG A N 1
ATOM 829 C CA . ARG A 1 122 ? 10.103 10.479 2.110 1.00 81.44 122 ARG A CA 1
ATOM 830 C C . ARG A 1 122 ? 10.650 9.509 3.153 1.00 81.44 122 ARG A C 1
ATOM 832 O O . ARG A 1 122 ? 10.511 9.750 4.349 1.00 81.44 122 ARG A O 1
ATOM 839 N N . ARG A 1 123 ? 11.302 8.427 2.712 1.00 78.62 123 ARG A N 1
ATOM 840 C CA . ARG A 1 123 ? 11.879 7.423 3.623 1.00 78.62 123 ARG A CA 1
ATOM 841 C C . ARG A 1 123 ? 12.948 8.013 4.536 1.00 78.62 123 ARG A C 1
ATOM 843 O O . ARG A 1 123 ? 13.031 7.624 5.695 1.00 78.62 123 ARG A O 1
ATOM 850 N N . LEU A 1 124 ? 13.750 8.947 4.022 1.00 80.31 124 LEU A N 1
ATOM 851 C CA . LEU A 1 124 ? 14.745 9.658 4.824 1.00 80.31 124 LEU A CA 1
ATOM 852 C C . LEU A 1 124 ? 14.095 10.636 5.812 1.00 80.31 124 LEU A C 1
ATOM 854 O O . LEU A 1 124 ? 14.560 10.723 6.941 1.00 80.31 124 LEU A O 1
ATOM 858 N N . ALA A 1 125 ? 13.012 11.314 5.423 1.00 79.19 125 ALA A N 1
ATOM 859 C CA . ALA A 1 125 ? 12.289 12.246 6.291 1.00 79.19 125 ALA A CA 1
ATOM 860 C C . ALA A 1 125 ? 11.536 11.560 7.448 1.00 79.19 125 ALA A C 1
ATOM 862 O O . ALA A 1 125 ? 11.366 12.156 8.504 1.00 79.19 125 ALA A O 1
ATOM 863 N N . GLY A 1 126 ? 11.080 10.316 7.262 1.00 66.81 126 GLY A N 1
ATOM 864 C CA . GLY A 1 126 ? 10.363 9.552 8.291 1.00 66.81 126 GLY A CA 1
ATOM 865 C C . GLY A 1 126 ? 11.248 8.694 9.201 1.00 66.81 126 GLY A C 1
ATOM 866 O O . GLY A 1 126 ? 10.718 7.920 9.997 1.00 66.81 126 GLY A O 1
ATOM 867 N N . ARG A 1 127 ? 12.580 8.779 9.082 1.00 61.19 127 ARG A N 1
ATOM 868 C CA . ARG A 1 127 ? 13.503 8.078 9.980 1.00 61.19 127 ARG A CA 1
ATOM 869 C C . ARG A 1 127 ? 13.633 8.917 11.258 1.00 61.19 127 ARG A C 1
ATOM 871 O O . ARG A 1 127 ? 14.151 10.027 11.160 1.00 61.19 127 ARG A O 1
ATOM 878 N N . PRO A 1 128 ? 13.174 8.447 12.432 1.00 55.50 128 PRO A N 1
ATOM 879 C CA . PRO A 1 128 ? 13.443 9.169 13.667 1.00 55.50 128 PRO A CA 1
ATOM 880 C C . PRO A 1 128 ? 14.961 9.275 13.828 1.00 55.50 128 PRO A C 1
ATOM 882 O O . PRO A 1 128 ? 15.669 8.279 13.641 1.00 55.50 128 PRO A O 1
ATOM 885 N N . GLU A 1 129 ? 15.462 10.476 14.126 1.00 51.44 129 GLU A N 1
ATOM 886 C CA . GLU A 1 129 ? 16.833 10.630 14.603 1.00 51.44 129 GLU A CA 1
ATOM 887 C C . GLU A 1 129 ? 16.998 9.661 15.774 1.00 51.44 129 GLU A C 1
ATOM 889 O O . GLU A 1 129 ? 16.193 9.666 16.711 1.00 51.44 129 GLU A O 1
ATOM 894 N N . ALA A 1 130 ? 17.974 8.757 15.671 1.00 50.75 130 ALA A N 1
ATOM 895 C CA . ALA A 1 130 ? 18.334 7.899 16.781 1.00 50.75 130 ALA A CA 1
ATOM 896 C C . ALA A 1 130 ? 18.651 8.833 17.952 1.00 50.75 130 ALA A C 1
ATOM 898 O O . ALA A 1 130 ? 19.614 9.592 17.887 1.00 50.75 130 ALA A O 1
ATOM 899 N N . ARG A 1 131 ? 17.791 8.847 18.975 1.00 50.97 131 ARG A N 1
ATOM 900 C CA . ARG A 1 131 ? 18.118 9.514 20.230 1.00 50.97 131 ARG A CA 1
ATOM 901 C C . ARG A 1 131 ? 19.269 8.722 20.828 1.00 50.97 131 ARG A C 1
ATOM 903 O O . ARG A 1 131 ? 19.051 7.640 21.372 1.00 50.97 131 ARG A O 1
ATOM 910 N N . ASP A 1 132 ? 20.477 9.236 20.628 1.00 51.72 132 ASP A N 1
ATOM 911 C CA . ASP A 1 132 ? 21.649 8.819 21.379 1.00 51.72 132 ASP A CA 1
ATOM 912 C C . ASP A 1 132 ? 21.332 8.947 22.873 1.00 51.72 132 ASP A C 1
ATOM 914 O O . ASP A 1 132 ? 20.637 9.870 23.303 1.00 51.72 132 ASP A O 1
ATOM 918 N N . GLY A 1 133 ? 21.749 7.919 23.607 1.00 54.88 133 GLY A N 1
ATOM 919 C CA . GLY A 1 133 ? 21.231 7.561 24.917 1.00 54.88 133 GLY A CA 1
ATOM 920 C C . GLY A 1 133 ? 21.386 8.610 26.012 1.00 54.88 133 GLY A C 1
ATOM 921 O O . GLY A 1 133 ? 22.278 9.457 25.989 1.00 54.88 133 GLY A O 1
ATOM 922 N N . GLU A 1 134 ? 20.522 8.451 27.009 1.00 47.28 134 GLU A N 1
ATOM 923 C CA . GLU A 1 134 ? 20.732 8.911 28.380 1.00 47.28 134 GLU A CA 1
ATOM 924 C C . GLU A 1 134 ? 20.839 7.683 29.290 1.00 47.28 134 GLU A C 1
ATOM 926 O O . GLU A 1 134 ? 20.030 6.740 29.098 1.00 47.28 134 GLU A O 1
#

Foldseek 3Di:
DQDEAEDELVCLVCQVVRLVVRVVRVHAYEYEYQLPPDALVSLLVSCVVRPVRHPAYEYELVSLVVNQLSSLSNLLSDQPPHHYHYHDDCVPPDPPDDPVVSVVVSVVSVVVSCVDPSNVVSNVVNDPDPPDDD

Sequence (134 aa):
MPLLAPVPADRPDLVDAAVAVVAPSGGGVVLDVPAGSCTAGEVEAVVDALGDRLGCVRLGARQVAAAGEDAAGLLATLPPHVPVALGGDDSAGSLDGDLRARLTGLHGRVDALLGHPRARARRLAGRPEARDGE

Radius of gyration: 16.11 Å; chains: 1; bounding box: 40×33×45 Å